Protein AF-A0A7R9QU55-F1 (afdb_monomer_lite)

Sequence (111 aa):
MSANEIVHTIVVCHGIKTEKELADYFKFMTESMTAMMPVVDHMIESETNPGMKSALKKAKKHIEDLIKKKAELQKQCKDHKKSLQECCKMAEDMRTEMQQAFANEINNHKH

Foldseek 3Di:
DDPVVVLVCCCVVVVPDDPVSVVVVVVVVLVVLVVCLVVLVVVLVPDPDPVVNVVSVVVSVVSVVVSVVVVVVVVVVVVVVVVVVVVVVVVVVVVVVVVVVVVVVVVVVVD

Organism: NCBI:txid334625

Structure (mmCIF, N/CA/C/O backbone):
data_AF-A0A7R9QU55-F1
#
_entry.id   AF-A0A7R9QU55-F1
#
loop_
_atom_site.group_PDB
_atom_site.id
_atom_site.type_symbol
_atom_site.label_atom_id
_atom_site.label_alt_id
_atom_site.label_comp_id
_atom_site.label_asym_id
_atom_site.label_entity_id
_atom_site.label_seq_id
_atom_site.pdbx_PDB_ins_code
_atom_site.Cartn_x
_atom_site.Cartn_y
_atom_site.Cartn_z
_atom_site.occupancy
_atom_site.B_iso_or_equiv
_atom_site.auth_seq_id
_atom_site.auth_comp_id
_atom_site.auth_asym_id
_atom_site.auth_atom_id
_atom_site.pdbx_PDB_model_num
ATOM 1 N N . MET A 1 1 ? -3.929 16.980 -10.795 1.00 64.25 1 MET A N 1
ATOM 2 C CA . MET A 1 1 ? -4.909 16.028 -10.244 1.00 64.25 1 MET A CA 1
ATOM 3 C C . MET A 1 1 ? -4.630 15.817 -8.771 1.00 64.25 1 MET A C 1
ATOM 5 O O . MET A 1 1 ? -3.503 15.495 -8.408 1.00 64.25 1 MET A O 1
ATOM 9 N N . SER A 1 2 ? -5.635 16.045 -7.938 1.00 83.31 2 SER A N 1
ATOM 10 C CA . SER A 1 2 ? -5.642 15.726 -6.515 1.00 83.31 2 SER A CA 1
ATOM 11 C C . SER A 1 2 ? -5.834 14.221 -6.286 1.00 83.31 2 SER A C 1
ATOM 13 O O . SER A 1 2 ? -6.297 13.494 -7.168 1.00 83.31 2 SER A O 1
ATOM 15 N N . ALA A 1 3 ? -5.509 13.745 -5.081 1.00 75.19 3 ALA A N 1
ATOM 16 C CA . ALA A 1 3 ? -5.741 12.351 -4.696 1.00 75.19 3 ALA A CA 1
ATOM 17 C C . ALA A 1 3 ? -7.227 11.954 -4.808 1.00 75.19 3 ALA A C 1
ATOM 19 O O . ALA A 1 3 ? -7.532 10.850 -5.252 1.00 75.19 3 ALA A O 1
ATOM 20 N N . ASN A 1 4 ? -8.146 12.874 -4.491 1.00 77.31 4 ASN A N 1
ATOM 21 C CA . ASN A 1 4 ? -9.587 12.637 -4.609 1.00 77.31 4 ASN A CA 1
ATOM 22 C C . ASN A 1 4 ? -10.036 12.452 -6.061 1.00 77.31 4 ASN A C 1
ATOM 24 O O . ASN A 1 4 ? -10.836 11.565 -6.333 1.00 77.31 4 ASN A O 1
ATOM 28 N N . GLU A 1 5 ? -9.500 13.234 -7.000 1.00 84.12 5 GLU A N 1
ATOM 29 C CA . GLU A 1 5 ? -9.826 13.088 -8.427 1.00 84.12 5 GLU A CA 1
ATOM 30 C C . GLU A 1 5 ? -9.336 11.744 -8.985 1.00 84.12 5 GLU A C 1
ATOM 32 O O . GLU A 1 5 ? -10.033 11.103 -9.774 1.00 84.12 5 GLU A O 1
ATOM 37 N N . ILE A 1 6 ? -8.166 11.278 -8.535 1.00 79.31 6 ILE A N 1
ATOM 38 C CA . ILE A 1 6 ? -7.613 9.969 -8.914 1.00 79.31 6 ILE A CA 1
ATOM 39 C C . ILE A 1 6 ? -8.499 8.839 -8.388 1.00 79.31 6 ILE A C 1
ATOM 41 O O . ILE A 1 6 ? -8.893 7.963 -9.155 1.00 79.31 6 ILE A O 1
ATOM 45 N N . VAL A 1 7 ? -8.832 8.861 -7.094 1.00 81.06 7 VAL A N 1
ATOM 46 C CA . VAL A 1 7 ? -9.671 7.824 -6.476 1.00 81.06 7 VAL A CA 1
ATOM 47 C C . VAL A 1 7 ? -11.059 7.808 -7.108 1.00 81.06 7 VAL A C 1
ATOM 49 O O . VAL A 1 7 ? -11.547 6.736 -7.450 1.00 81.06 7 VAL A O 1
ATOM 52 N N . HIS A 1 8 ? -11.660 8.976 -7.343 1.00 83.69 8 HIS A N 1
ATOM 53 C CA . HIS A 1 8 ? -12.957 9.077 -8.008 1.00 83.69 8 HIS A CA 1
ATOM 54 C C . HIS A 1 8 ? -12.919 8.472 -9.416 1.00 83.69 8 HIS A C 1
ATOM 56 O O . HIS A 1 8 ? -13.777 7.664 -9.762 1.00 83.69 8 HIS A O 1
ATOM 62 N N . THR A 1 9 ? -11.892 8.796 -10.207 1.00 85.69 9 THR A N 1
ATOM 63 C CA . THR A 1 9 ? -11.715 8.229 -11.552 1.00 85.69 9 THR A CA 1
ATOM 64 C C . THR A 1 9 ? -11.572 6.709 -11.496 1.00 85.69 9 THR A C 1
ATOM 66 O O . THR A 1 9 ? -12.230 6.001 -12.249 1.00 85.69 9 THR A O 1
ATOM 69 N N . ILE A 1 10 ? -10.761 6.183 -10.573 1.00 82.44 10 ILE A N 1
ATOM 70 C CA . ILE A 1 10 ? -10.574 4.736 -10.403 1.00 82.44 10 ILE A CA 1
ATOM 71 C C . ILE A 1 10 ? -11.899 4.053 -10.049 1.00 82.44 10 ILE A C 1
ATOM 73 O O . ILE A 1 10 ? -12.242 3.051 -10.675 1.00 82.44 10 ILE A O 1
ATOM 77 N N . VAL A 1 11 ? -12.641 4.611 -9.088 1.00 86.12 11 VAL A N 1
ATOM 78 C CA . VAL A 1 11 ? -13.920 4.070 -8.614 1.00 86.12 11 VAL A CA 1
ATOM 79 C C . VAL A 1 11 ? -14.950 4.015 -9.739 1.00 86.12 11 VAL A C 1
ATOM 81 O O . VAL A 1 11 ? -15.566 2.972 -9.953 1.00 86.12 11 VAL A O 1
ATOM 84 N N . VAL A 1 12 ? -15.084 5.106 -10.498 1.00 86.38 12 VAL A N 1
ATOM 85 C CA . VAL A 1 12 ? -16.038 5.208 -11.608 1.00 86.38 12 VAL A CA 1
ATOM 86 C C . VAL A 1 12 ? -15.639 4.303 -12.774 1.00 86.38 12 VAL A C 1
ATOM 88 O O . VAL A 1 12 ? -16.465 3.528 -13.249 1.00 86.38 12 VAL A O 1
ATOM 91 N N . CYS A 1 13 ? -14.383 4.353 -13.224 1.00 87.38 13 CYS A N 1
ATOM 92 C CA . CYS A 1 13 ? -13.940 3.604 -14.404 1.00 87.38 13 CYS A CA 1
ATOM 93 C C . CYS A 1 13 ? -13.927 2.085 -14.194 1.00 87.38 13 CYS A C 1
ATOM 95 O O . CYS A 1 13 ? -14.154 1.347 -15.149 1.00 87.38 13 CYS A O 1
ATOM 97 N N . HIS A 1 14 ? -13.668 1.612 -12.972 1.00 84.75 14 HIS A N 1
ATOM 98 C CA . HIS A 1 14 ? -13.556 0.179 -12.674 1.00 84.75 14 HIS A CA 1
ATOM 99 C C . HIS A 1 14 ? -14.782 -0.384 -11.947 1.00 84.75 14 HIS A C 1
ATOM 101 O O . HIS A 1 14 ? -14.774 -1.547 -11.551 1.00 84.75 14 HIS A O 1
ATOM 107 N N . GLY A 1 15 ? -15.834 0.424 -11.763 1.00 88.19 15 GLY A N 1
ATOM 108 C CA . GLY A 1 15 ? -17.077 -0.008 -11.125 1.00 88.19 15 GLY A CA 1
ATOM 109 C C . GLY A 1 15 ? -16.889 -0.511 -9.692 1.00 88.19 15 GLY A C 1
ATOM 110 O O . GLY A 1 15 ? -17.597 -1.426 -9.277 1.00 88.19 15 GLY A O 1
ATOM 111 N N . ILE A 1 16 ? -15.932 0.059 -8.954 1.00 88.06 16 ILE A N 1
ATOM 112 C CA . ILE A 1 16 ? -15.624 -0.312 -7.568 1.00 88.06 16 ILE A CA 1
ATOM 113 C C . ILE A 1 16 ? -16.739 0.216 -6.666 1.00 88.06 16 ILE A C 1
ATOM 115 O O . ILE A 1 16 ? -17.078 1.396 -6.718 1.00 88.06 16 ILE A O 1
ATOM 119 N N . LYS A 1 17 ? -17.318 -0.643 -5.828 1.00 87.75 17 LYS A N 1
ATOM 120 C CA . LYS A 1 17 ? -18.484 -0.312 -4.993 1.00 87.75 17 LYS A CA 1
ATOM 121 C C . LYS A 1 17 ? -18.168 -0.334 -3.505 1.00 87.75 17 LYS A C 1
ATOM 123 O O . LYS A 1 17 ? -18.940 0.196 -2.712 1.00 87.75 17 LYS A O 1
ATOM 128 N N . THR A 1 18 ? -17.053 -0.947 -3.118 1.00 85.25 18 THR A N 1
ATOM 129 C CA . THR A 1 18 ? -16.683 -1.148 -1.716 1.00 85.25 18 THR A CA 1
ATOM 130 C C . THR A 1 18 ? -15.228 -0.777 -1.440 1.00 85.25 18 THR A C 1
ATOM 132 O O . THR A 1 18 ? -14.363 -0.846 -2.314 1.00 85.25 18 THR A O 1
ATOM 135 N N . GLU A 1 19 ? -14.928 -0.442 -0.182 1.00 80.56 19 GLU A N 1
ATOM 136 C CA . GLU A 1 19 ? -13.549 -0.214 0.272 1.00 80.56 19 GLU A CA 1
ATOM 137 C C . GLU A 1 19 ? -12.665 -1.455 0.091 1.00 80.56 19 GLU A C 1
ATOM 139 O O . GLU A 1 19 ? -11.477 -1.336 -0.212 1.00 80.56 19 GLU A O 1
ATOM 144 N N . LYS A 1 20 ? -13.245 -2.654 0.240 1.00 86.25 20 LYS A N 1
ATOM 145 C CA . LYS A 1 20 ? -12.539 -3.921 0.027 1.00 86.25 20 LYS A CA 1
ATOM 146 C C . LYS A 1 20 ? -12.114 -4.076 -1.433 1.00 86.25 20 LYS A C 1
ATOM 148 O O . LYS A 1 20 ? -10.947 -4.344 -1.687 1.00 86.25 20 LYS A O 1
ATOM 153 N N . GLU A 1 21 ? -13.026 -3.851 -2.376 1.00 86.19 21 GLU A N 1
ATOM 154 C CA . GLU A 1 21 ? -12.714 -3.891 -3.811 1.00 86.19 21 GLU A CA 1
ATOM 155 C C . GLU A 1 21 ? -11.662 -2.842 -4.191 1.00 86.19 21 GLU A C 1
ATOM 157 O O . GLU A 1 21 ? -10.765 -3.129 -4.980 1.00 86.19 21 GLU A O 1
ATOM 162 N N . LEU A 1 22 ? -11.711 -1.647 -3.589 1.00 84.75 22 LEU A N 1
ATOM 163 C CA . LEU A 1 22 ? -10.688 -0.621 -3.794 1.00 84.75 22 LEU A CA 1
ATOM 164 C C . LEU A 1 22 ? -9.311 -1.079 -3.287 1.00 84.75 22 LEU A C 1
ATOM 166 O O . LEU A 1 22 ? -8.297 -0.893 -3.964 1.00 84.75 22 LEU A O 1
ATOM 170 N N . ALA A 1 23 ? -9.263 -1.698 -2.106 1.00 84.44 23 ALA A N 1
ATOM 171 C CA . ALA A 1 23 ? -8.035 -2.245 -1.542 1.00 84.44 23 ALA A CA 1
ATOM 172 C C . ALA A 1 23 ? -7.473 -3.399 -2.390 1.00 84.44 23 ALA A C 1
ATOM 174 O O . ALA A 1 23 ? -6.265 -3.433 -2.651 1.00 84.44 23 ALA A O 1
ATOM 175 N N . ASP A 1 24 ? -8.338 -4.303 -2.853 1.00 88.94 24 ASP A N 1
ATOM 176 C CA . ASP A 1 24 ? -7.982 -5.424 -3.725 1.00 88.94 24 ASP A CA 1
ATOM 177 C C . ASP A 1 24 ? -7.473 -4.924 -5.087 1.00 88.94 24 ASP A C 1
ATOM 179 O O . ASP A 1 24 ? -6.446 -5.404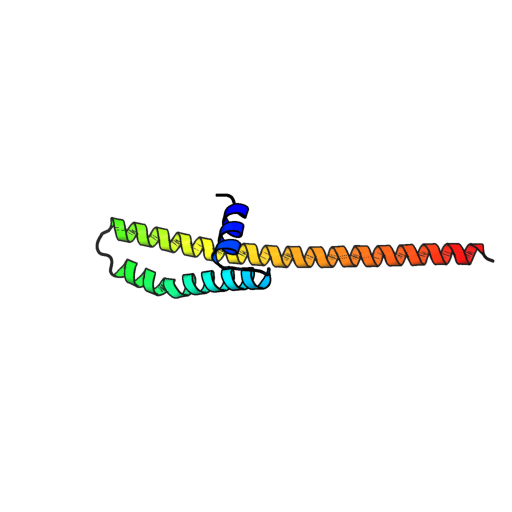 -5.568 1.00 88.94 24 ASP A O 1
ATOM 183 N N . TYR A 1 25 ? -8.089 -3.885 -5.660 1.00 88.75 25 TYR A N 1
ATOM 184 C CA . TYR A 1 25 ? -7.606 -3.227 -6.877 1.00 88.75 25 TYR A CA 1
ATOM 185 C C . TYR A 1 25 ? -6.194 -2.654 -6.695 1.00 88.75 25 TYR A C 1
ATOM 187 O O . TYR A 1 25 ? -5.289 -2.930 -7.486 1.00 88.75 25 TYR A O 1
ATOM 195 N N . PHE A 1 26 ? -5.949 -1.897 -5.619 1.00 85.81 26 PHE A N 1
ATOM 196 C CA . PHE A 1 26 ? -4.609 -1.371 -5.350 1.00 85.81 26 PHE A CA 1
ATOM 197 C C . PHE A 1 26 ? -3.587 -2.479 -5.086 1.00 85.81 26 PHE A C 1
ATOM 199 O O . PHE A 1 26 ? -2.410 -2.321 -5.423 1.00 85.81 26 PHE A O 1
ATOM 206 N N . LYS A 1 27 ? -3.993 -3.587 -4.456 1.00 89.44 27 LYS A N 1
ATOM 207 C CA . LYS A 1 27 ? -3.149 -4.774 -4.281 1.00 89.44 27 LYS A CA 1
ATOM 208 C C . LYS A 1 27 ? -2.766 -5.365 -5.638 1.00 89.44 27 LYS A C 1
ATOM 210 O O . LYS A 1 27 ? -1.570 -5.443 -5.915 1.00 89.44 27 LYS A O 1
ATOM 215 N N . PHE A 1 28 ? -3.749 -5.645 -6.491 1.00 90.81 28 PHE A N 1
ATOM 216 C CA . PHE A 1 28 ? -3.548 -6.155 -7.846 1.00 90.81 28 PHE A CA 1
ATOM 217 C C . PHE A 1 28 ? -2.604 -5.270 -8.670 1.00 90.81 28 PHE A C 1
ATOM 219 O O . PHE A 1 28 ? -1.655 -5.773 -9.270 1.00 90.81 28 PHE A O 1
ATOM 226 N N . MET A 1 29 ? -2.802 -3.947 -8.652 1.00 88.75 29 MET A N 1
ATOM 227 C CA . MET A 1 29 ? -1.941 -3.005 -9.377 1.00 88.75 29 MET A CA 1
ATOM 228 C C . MET A 1 29 ? -0.479 -3.100 -8.928 1.00 88.75 29 MET A C 1
ATOM 230 O O . MET A 1 29 ? 0.430 -3.132 -9.752 1.00 88.75 29 MET A O 1
ATOM 234 N N . THR A 1 30 ? -0.228 -3.187 -7.622 1.00 89.94 30 THR A N 1
ATOM 235 C CA . THR A 1 30 ? 1.140 -3.293 -7.092 1.00 89.94 30 THR A CA 1
ATOM 236 C C . THR A 1 30 ? 1.787 -4.636 -7.379 1.00 89.94 30 THR A C 1
ATOM 238 O O . THR A 1 30 ? 2.975 -4.668 -7.697 1.00 89.94 30 THR A O 1
ATOM 241 N N . GLU A 1 31 ? 1.035 -5.729 -7.289 1.00 92.31 31 GLU A N 1
ATOM 242 C CA . GLU A 1 31 ? 1.536 -7.062 -7.633 1.00 92.31 31 GLU A CA 1
ATOM 243 C C . GLU A 1 31 ? 1.874 -7.134 -9.122 1.00 92.31 31 GLU A C 1
ATOM 245 O O . GLU A 1 31 ? 2.963 -7.576 -9.478 1.00 92.31 31 GLU A O 1
ATOM 250 N N . SER A 1 32 ? 1.011 -6.581 -9.978 1.00 91.62 32 SER A N 1
ATOM 251 C CA . SER A 1 32 ? 1.245 -6.488 -11.422 1.00 91.62 32 SER A CA 1
ATOM 252 C C . SER A 1 32 ? 2.489 -5.658 -11.748 1.00 91.62 32 SER A C 1
ATOM 254 O O . SER A 1 32 ? 3.337 -6.094 -12.523 1.00 91.62 32 SER A O 1
ATOM 256 N N . MET A 1 33 ? 2.653 -4.483 -11.125 1.00 91.12 33 MET A N 1
ATOM 257 C CA . MET A 1 33 ? 3.851 -3.651 -11.314 1.00 91.12 33 MET A CA 1
ATOM 258 C C . MET A 1 33 ? 5.120 -4.366 -10.842 1.00 91.12 33 MET A C 1
ATOM 260 O O . MET A 1 33 ? 6.122 -4.3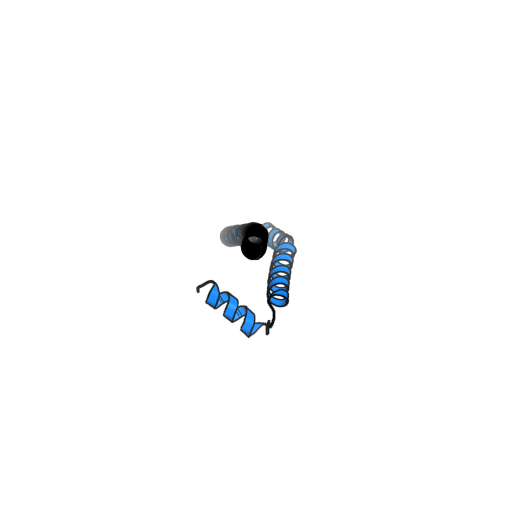52 -11.549 1.00 91.12 33 MET A O 1
ATOM 264 N N . THR A 1 34 ? 5.067 -5.032 -9.686 1.00 92.75 34 THR A N 1
ATOM 265 C CA . THR A 1 34 ? 6.190 -5.826 -9.162 1.00 92.75 34 THR A CA 1
ATOM 266 C C . THR A 1 34 ? 6.557 -6.964 -10.116 1.00 92.75 34 THR A C 1
ATOM 268 O O . THR A 1 34 ? 7.731 -7.151 -10.425 1.00 92.75 34 THR A O 1
ATOM 271 N N . ALA A 1 35 ? 5.561 -7.687 -10.634 1.00 94.56 35 ALA A N 1
ATOM 272 C CA . ALA A 1 35 ? 5.760 -8.803 -11.554 1.00 94.56 35 ALA A CA 1
ATOM 273 C C . ALA A 1 35 ? 6.351 -8.374 -12.907 1.00 94.56 35 ALA A C 1
ATOM 275 O O . ALA A 1 35 ? 7.037 -9.164 -13.550 1.00 94.56 35 ALA A O 1
ATOM 276 N N . MET A 1 36 ? 6.128 -7.126 -13.332 1.00 93.69 36 MET A N 1
ATOM 277 C CA . MET A 1 36 ? 6.720 -6.578 -14.556 1.00 93.69 36 MET A CA 1
ATOM 278 C C . MET A 1 36 ? 8.179 -6.125 -14.389 1.00 93.69 36 MET A C 1
ATOM 280 O O . MET A 1 36 ? 8.850 -5.917 -15.398 1.00 93.69 36 MET A O 1
ATOM 284 N N . MET A 1 37 ? 8.706 -5.988 -13.164 1.00 94.06 37 MET A N 1
ATOM 285 C CA . MET A 1 37 ? 10.079 -5.498 -12.945 1.00 94.06 37 MET A CA 1
ATOM 286 C C . MET A 1 37 ? 11.158 -6.306 -13.691 1.00 94.06 37 MET A C 1
ATOM 288 O O . MET A 1 37 ? 11.994 -5.674 -14.334 1.00 94.06 37 MET A O 1
ATOM 292 N N . PRO A 1 38 ? 11.129 -7.655 -13.722 1.00 95.62 38 PRO A N 1
ATOM 293 C CA . PRO A 1 38 ? 12.107 -8.432 -14.488 1.00 95.62 38 PRO A CA 1
ATOM 294 C C . PRO A 1 38 ? 12.030 -8.187 -16.002 1.00 95.62 38 PRO A C 1
ATOM 296 O O . PRO A 1 38 ? 13.049 -8.210 -16.688 1.00 95.62 38 PRO A O 1
ATOM 299 N N . VAL A 1 39 ? 10.832 -7.917 -16.536 1.00 95.25 39 VAL A N 1
ATOM 300 C CA . VAL A 1 39 ? 10.658 -7.561 -17.955 1.00 95.25 39 VAL A CA 1
ATOM 301 C C . VAL A 1 39 ? 11.302 -6.206 -18.231 1.00 95.25 39 VAL A C 1
ATOM 303 O O . VAL A 1 39 ? 12.029 -6.056 -19.208 1.00 95.25 39 VAL A O 1
ATOM 306 N N . VAL A 1 40 ? 11.090 -5.233 -17.342 1.00 94.75 40 VAL A N 1
ATOM 307 C CA . VAL A 1 40 ? 11.727 -3.912 -17.430 1.00 94.75 40 VAL A CA 1
ATOM 308 C C . VAL A 1 40 ? 13.250 -4.027 -17.336 1.00 94.75 40 VAL A C 1
ATOM 310 O O . VAL A 1 40 ? 13.951 -3.343 -18.079 1.00 94.75 40 VAL A O 1
ATOM 313 N N . ASP A 1 41 ? 13.770 -4.911 -16.485 1.00 96.75 41 ASP A N 1
ATOM 314 C CA . ASP A 1 41 ? 15.206 -5.191 -16.405 1.00 96.75 41 ASP A CA 1
ATOM 315 C C . ASP A 1 41 ? 15.759 -5.733 -17.718 1.00 96.75 41 ASP A C 1
ATOM 317 O O . ASP A 1 41 ? 16.722 -5.180 -18.252 1.00 96.75 41 ASP A O 1
ATOM 321 N N . HIS A 1 42 ? 15.084 -6.718 -18.308 1.00 97.06 42 HIS A N 1
ATOM 322 C CA . HIS A 1 42 ? 15.466 -7.241 -19.614 1.00 97.06 42 HIS A CA 1
ATOM 323 C C . HIS A 1 42 ? 15.421 -6.166 -20.716 1.00 97.06 42 HIS A C 1
ATOM 325 O O . HIS A 1 42 ? 16.322 -6.088 -21.556 1.00 97.06 42 HIS A O 1
ATOM 331 N N . MET A 1 43 ? 14.410 -5.289 -20.705 1.00 96.06 43 MET A N 1
ATOM 332 C CA . MET A 1 43 ? 14.322 -4.157 -21.636 1.00 96.06 43 MET A CA 1
ATOM 333 C C . MET A 1 43 ? 15.487 -3.176 -21.452 1.00 96.06 43 MET A C 1
ATOM 335 O O . MET A 1 43 ? 16.066 -2.711 -22.428 1.00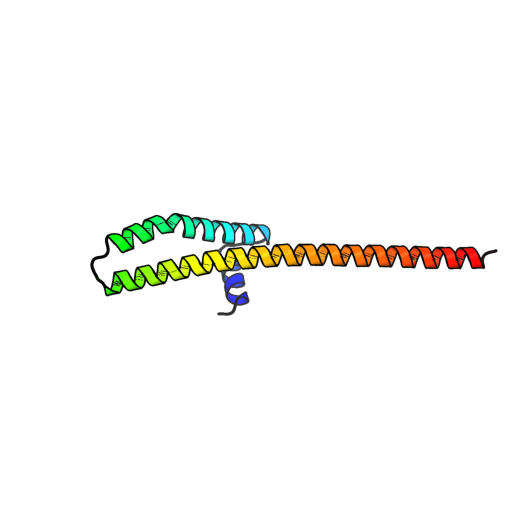 96.06 43 MET A O 1
ATOM 339 N N . ILE A 1 44 ? 15.874 -2.871 -20.211 1.00 97.19 44 ILE A N 1
ATOM 340 C CA . ILE A 1 44 ? 17.018 -1.994 -19.923 1.00 97.19 44 ILE A CA 1
ATOM 341 C C . ILE A 1 44 ? 18.327 -2.624 -20.409 1.00 97.19 44 ILE A C 1
ATOM 343 O O . ILE A 1 44 ? 19.192 -1.920 -20.940 1.00 97.19 44 ILE A O 1
ATOM 347 N N . GLU A 1 45 ? 18.507 -3.924 -20.191 1.00 97.31 45 GLU A N 1
ATOM 348 C CA . GLU A 1 45 ? 19.707 -4.658 -20.591 1.00 97.31 45 GLU A CA 1
ATOM 349 C C . GLU A 1 45 ? 19.869 -4.690 -22.110 1.00 97.31 45 GLU A C 1
ATOM 351 O O . GLU A 1 45 ? 20.944 -4.337 -22.603 1.00 97.31 45 GLU A O 1
ATOM 356 N N . SER A 1 46 ? 18.792 -5.021 -22.827 1.00 97.00 46 SER A N 1
ATOM 357 C CA . SER A 1 46 ? 18.751 -5.120 -24.292 1.00 97.00 46 SER A CA 1
ATOM 358 C C . SER A 1 46 ? 18.740 -3.770 -25.020 1.00 97.00 46 SER A C 1
ATOM 360 O O . SER A 1 46 ? 19.091 -3.715 -26.198 1.00 97.00 46 SER A O 1
ATOM 362 N N . GLU A 1 47 ? 18.401 -2.669 -24.341 1.00 97.62 47 GLU A N 1
ATOM 363 C CA . GLU A 1 47 ? 18.407 -1.332 -24.937 1.00 97.62 47 GLU A CA 1
ATOM 364 C C . GLU A 1 47 ? 19.834 -0.844 -25.246 1.00 97.62 47 GLU A C 1
ATOM 366 O O . GLU A 1 47 ? 20.708 -0.770 -24.366 1.00 97.62 47 GLU A O 1
ATOM 371 N N . THR A 1 48 ? 20.042 -0.458 -26.506 1.00 97.12 48 THR A N 1
ATOM 372 C CA . THR A 1 48 ? 21.329 -0.013 -27.059 1.00 97.12 48 THR A CA 1
ATOM 373 C C . THR A 1 48 ? 21.412 1.508 -27.175 1.00 97.12 48 THR A C 1
ATOM 375 O O . THR A 1 48 ? 22.510 2.062 -27.129 1.00 97.12 48 THR A O 1
ATOM 378 N N . ASN A 1 49 ? 20.275 2.209 -27.243 1.00 98.06 49 ASN A N 1
ATOM 379 C CA . ASN A 1 49 ? 20.216 3.663 -27.224 1.00 98.06 49 ASN A CA 1
ATOM 380 C C . ASN A 1 49 ? 20.445 4.197 -25.791 1.00 98.06 49 ASN A C 1
ATOM 382 O O . ASN A 1 49 ? 19.622 3.961 -24.899 1.00 98.06 49 ASN A O 1
ATOM 386 N N . PRO A 1 50 ? 21.513 4.980 -25.532 1.00 95.38 50 PRO A N 1
ATOM 387 C CA . PRO A 1 50 ? 21.831 5.453 -24.181 1.00 95.38 50 PRO A CA 1
ATOM 388 C C . PRO A 1 50 ? 20.745 6.335 -23.547 1.00 95.38 50 PRO A C 1
ATOM 390 O O . PRO A 1 50 ? 20.530 6.285 -22.332 1.00 95.38 50 PRO A O 1
ATOM 393 N N . GLY A 1 51 ? 20.048 7.137 -24.359 1.00 97.69 51 GLY A N 1
ATOM 394 C CA . GLY A 1 51 ? 18.967 8.011 -23.908 1.00 97.69 51 GLY A CA 1
ATOM 395 C C . GLY A 1 51 ? 17.749 7.215 -23.447 1.00 97.69 51 GLY A C 1
ATOM 396 O O . GLY A 1 51 ? 17.266 7.419 -22.332 1.00 97.69 51 GLY A O 1
ATOM 397 N N . MET A 1 52 ? 17.309 6.251 -24.261 1.00 96.88 52 MET A N 1
ATOM 398 C CA . MET A 1 52 ? 16.210 5.340 -23.916 1.00 96.88 52 MET A CA 1
ATOM 399 C C . MET A 1 52 ? 16.560 4.482 -22.699 1.00 96.88 52 MET A C 1
ATOM 401 O O . MET A 1 52 ? 15.771 4.401 -21.759 1.00 96.88 52 MET A O 1
ATOM 405 N N . LYS A 1 53 ? 17.786 3.948 -22.633 1.00 97.88 53 LYS A N 1
ATOM 406 C CA . LYS A 1 53 ? 18.262 3.167 -21.482 1.00 97.88 53 LYS A CA 1
ATOM 407 C C . LYS A 1 53 ? 18.205 3.971 -20.181 1.00 97.88 53 LYS A C 1
ATOM 409 O O . LYS A 1 53 ? 17.784 3.462 -19.143 1.00 97.88 53 LYS A O 1
ATOM 414 N N . SER A 1 54 ? 18.606 5.243 -20.226 1.00 97.25 54 SER A N 1
ATOM 415 C CA . SER A 1 54 ? 18.524 6.156 -19.079 1.00 97.25 54 SER A CA 1
ATOM 416 C C . SER A 1 54 ? 17.076 6.447 -18.678 1.00 97.25 54 SER A C 1
ATOM 418 O O . SER A 1 54 ? 16.747 6.422 -17.490 1.00 97.25 54 SER A O 1
ATOM 420 N N . ALA A 1 55 ? 16.193 6.669 -19.655 1.00 96.31 55 ALA A N 1
ATOM 421 C CA . ALA A 1 55 ? 14.770 6.878 -19.407 1.00 96.31 55 ALA A CA 1
ATOM 422 C C . ALA A 1 55 ? 14.115 5.652 -18.747 1.00 96.31 55 ALA A C 1
ATOM 424 O O . ALA A 1 55 ? 13.433 5.805 -17.734 1.00 96.31 55 ALA A O 1
ATOM 425 N N . LEU A 1 56 ? 14.395 4.441 -19.242 1.00 96.62 56 LEU A N 1
ATOM 426 C CA . LEU A 1 56 ? 13.889 3.190 -18.668 1.00 96.62 56 LEU A CA 1
ATOM 427 C C . LEU A 1 56 ? 14.380 2.978 -17.228 1.00 96.62 56 LEU A C 1
ATOM 429 O O . LEU A 1 56 ? 13.579 2.664 -16.351 1.00 96.62 56 LEU A O 1
ATOM 433 N N . LYS A 1 57 ? 15.663 3.238 -16.938 1.00 97.31 57 LYS A N 1
ATOM 434 C CA . LYS A 1 57 ? 16.200 3.175 -15.564 1.00 97.31 57 LYS A CA 1
ATOM 435 C C . LYS A 1 57 ? 15.503 4.152 -14.614 1.00 97.31 57 LYS A C 1
ATOM 437 O O . LYS A 1 57 ? 15.204 3.795 -13.476 1.00 97.31 57 LYS A O 1
ATOM 442 N N . LYS A 1 58 ? 15.237 5.383 -15.066 1.00 97.38 58 LYS A N 1
ATOM 443 C CA . LYS A 1 58 ? 14.503 6.382 -14.271 1.00 97.38 58 LYS A CA 1
ATOM 444 C C . LYS A 1 58 ? 13.062 5.945 -14.016 1.00 97.38 58 LYS A C 1
ATOM 446 O O . LYS A 1 58 ? 12.599 6.058 -12.886 1.00 97.38 58 LYS A O 1
ATOM 451 N N . ALA A 1 59 ? 12.382 5.428 -15.038 1.00 93.88 59 ALA A N 1
ATOM 452 C CA . ALA A 1 59 ? 11.024 4.909 -14.909 1.00 93.88 59 ALA A CA 1
ATOM 453 C C . ALA A 1 59 ? 10.964 3.731 -13.926 1.00 93.88 59 ALA A C 1
ATOM 455 O O . ALA A 1 59 ? 10.132 3.744 -13.021 1.00 93.88 59 ALA A O 1
ATOM 456 N N . LYS A 1 60 ? 11.895 2.771 -14.034 1.00 95.69 60 LYS A N 1
ATOM 457 C CA . LYS A 1 60 ? 12.021 1.650 -13.092 1.00 95.69 60 LYS A CA 1
ATOM 458 C C . LYS A 1 60 ? 12.167 2.149 -11.654 1.00 95.69 60 LYS A C 1
ATOM 460 O O . LYS A 1 60 ? 11.361 1.788 -10.802 1.00 95.69 60 LYS A O 1
ATOM 465 N N . LYS A 1 61 ? 13.130 3.043 -11.405 1.00 96.06 61 LYS A N 1
ATOM 466 C CA . LYS A 1 61 ? 13.354 3.620 -10.072 1.00 96.06 61 LYS A CA 1
ATOM 467 C C . LYS A 1 61 ? 12.108 4.320 -9.527 1.00 96.06 61 LYS A C 1
ATOM 469 O O . LYS A 1 61 ? 11.767 4.163 -8.362 1.00 96.06 61 LYS A O 1
ATOM 474 N N . HIS A 1 62 ? 11.402 5.066 -10.375 1.00 93.62 62 HIS A N 1
ATOM 475 C CA . HIS A 1 62 ? 10.168 5.728 -9.965 1.00 93.62 62 HIS A CA 1
ATOM 476 C C . HIS A 1 62 ? 9.088 4.725 -9.532 1.00 93.62 62 HIS A C 1
ATOM 478 O O . HIS A 1 62 ? 8.392 4.959 -8.546 1.00 93.62 62 HIS A O 1
ATOM 484 N N . ILE A 1 63 ? 8.967 3.591 -10.227 1.00 92.12 63 ILE A N 1
ATOM 485 C CA . ILE A 1 63 ? 8.037 2.523 -9.845 1.00 92.12 63 ILE A CA 1
ATOM 486 C C . ILE A 1 63 ? 8.450 1.880 -8.513 1.00 92.12 63 ILE A C 1
ATOM 488 O O . ILE A 1 63 ? 7.596 1.689 -7.648 1.00 92.12 63 ILE A O 1
ATOM 492 N N . GLU A 1 64 ? 9.739 1.599 -8.308 1.00 94.56 64 GLU A N 1
ATOM 493 C CA . GLU A 1 64 ? 10.262 1.076 -7.035 1.00 94.56 64 GLU A CA 1
ATOM 494 C C . GLU A 1 64 ? 9.951 2.020 -5.860 1.00 94.56 64 GLU A C 1
ATOM 496 O O . GLU A 1 64 ? 9.450 1.584 -4.818 1.00 94.56 64 GLU A O 1
ATOM 501 N N . ASP A 1 65 ? 10.165 3.325 -6.049 1.00 94.25 65 ASP A N 1
ATOM 502 C CA . ASP A 1 65 ? 9.861 4.351 -5.049 1.00 94.25 65 ASP A CA 1
ATOM 503 C C . ASP A 1 65 ? 8.355 4.403 -4.728 1.00 94.25 65 ASP A C 1
ATOM 505 O O . ASP A 1 65 ? 7.965 4.511 -3.560 1.00 94.25 65 ASP A O 1
ATOM 509 N N . LEU A 1 66 ? 7.487 4.279 -5.739 1.00 89.31 66 LEU A N 1
ATOM 510 C CA . LEU A 1 66 ? 6.033 4.227 -5.549 1.00 89.31 66 LEU A CA 1
ATOM 511 C C . LEU A 1 66 ? 5.592 2.980 -4.772 1.00 89.31 66 LEU A C 1
ATOM 513 O O . LEU A 1 66 ? 4.748 3.086 -3.878 1.00 89.31 66 LEU A O 1
ATOM 517 N N . ILE A 1 67 ? 6.172 1.814 -5.072 1.00 91.06 67 ILE A N 1
ATOM 518 C CA . ILE A 1 67 ? 5.900 0.563 -4.348 1.00 91.06 67 ILE A CA 1
ATOM 519 C C . ILE A 1 67 ? 6.282 0.721 -2.872 1.00 91.06 67 ILE A C 1
ATOM 521 O O . ILE A 1 67 ? 5.480 0.405 -1.987 1.00 91.06 67 ILE A O 1
ATOM 525 N N . LYS A 1 68 ? 7.469 1.273 -2.593 1.00 91.00 68 LYS A N 1
ATOM 526 C CA . LYS A 1 68 ? 7.932 1.523 -1.224 1.00 91.00 68 LYS A CA 1
ATOM 527 C C . LYS A 1 68 ? 7.011 2.493 -0.485 1.00 91.00 68 LYS A C 1
ATOM 529 O O . LYS A 1 68 ? 6.556 2.191 0.619 1.00 91.00 68 LYS A O 1
ATOM 534 N N . LYS A 1 69 ? 6.667 3.618 -1.115 1.00 88.81 69 LYS A N 1
ATOM 535 C CA . LYS A 1 69 ? 5.774 4.626 -0.530 1.00 88.81 69 LYS A CA 1
ATOM 536 C C . LYS A 1 69 ? 4.386 4.060 -0.227 1.00 88.81 69 LYS A C 1
ATOM 538 O O . LYS A 1 69 ? 3.811 4.372 0.815 1.00 88.81 69 LYS A O 1
ATOM 543 N N . LYS A 1 70 ? 3.846 3.192 -1.092 1.00 87.56 70 LYS A N 1
ATOM 544 C CA . LYS A 1 70 ? 2.588 2.480 -0.818 1.00 87.56 70 LYS A CA 1
ATOM 545 C C . LYS A 1 70 ? 2.701 1.620 0.443 1.00 87.56 70 LYS A C 1
ATOM 547 O O . LYS A 1 70 ? 1.802 1.667 1.279 1.00 87.56 70 LYS A O 1
ATOM 552 N N . ALA A 1 71 ? 3.774 0.840 0.584 1.00 88.44 71 ALA A N 1
ATOM 553 C CA . ALA A 1 71 ? 3.969 -0.024 1.747 1.00 88.44 71 ALA A CA 1
ATOM 554 C C . ALA A 1 71 ? 4.063 0.786 3.055 1.00 88.44 71 ALA A C 1
ATOM 556 O O . ALA A 1 71 ? 3.459 0.414 4.063 1.00 88.44 71 ALA A O 1
ATOM 557 N N . GLU A 1 72 ? 4.756 1.927 3.025 1.00 89.81 72 GLU A N 1
ATOM 558 C CA . GLU A 1 72 ? 4.845 2.858 4.157 1.00 89.81 72 GLU A CA 1
ATOM 559 C C . GLU A 1 72 ? 3.473 3.431 4.538 1.00 89.81 72 GLU A C 1
ATOM 561 O O . GLU A 1 72 ? 3.089 3.378 5.707 1.00 89.81 72 GLU A O 1
ATOM 566 N N . LEU A 1 73 ? 2.694 3.906 3.560 1.00 83.88 73 LEU A N 1
ATOM 567 C CA . LEU A 1 73 ? 1.339 4.414 3.794 1.00 83.88 73 LEU A CA 1
ATOM 568 C C . LEU A 1 73 ? 0.406 3.331 4.347 1.00 83.88 73 LEU A C 1
ATOM 570 O O . LEU A 1 73 ? -0.350 3.584 5.279 1.00 83.88 73 LEU A O 1
ATOM 574 N N . GLN A 1 74 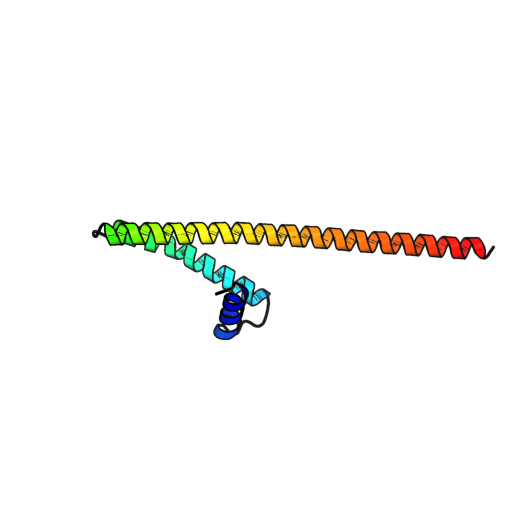? 0.484 2.100 3.832 1.00 85.81 74 GLN A N 1
ATOM 575 C CA . GLN A 1 74 ? -0.297 0.979 4.361 1.00 85.81 74 GLN A CA 1
ATOM 576 C C . GLN A 1 74 ? 0.034 0.686 5.825 1.00 85.81 74 GLN A C 1
ATOM 578 O O . GLN A 1 74 ? -0.870 0.379 6.606 1.00 85.81 74 GLN A O 1
ATOM 583 N N . LYS A 1 75 ? 1.312 0.779 6.205 1.00 87.75 75 LYS A N 1
ATOM 584 C CA . LYS A 1 75 ? 1.730 0.637 7.601 1.00 87.75 75 LYS A CA 1
ATOM 585 C C . LYS A 1 75 ? 1.139 1.757 8.459 1.00 87.75 75 LYS A C 1
ATOM 587 O O . LYS A 1 75 ? 0.471 1.458 9.441 1.00 87.75 75 LYS A O 1
ATOM 592 N N . GLN A 1 76 ? 1.279 3.013 8.034 1.00 80.81 76 GLN A N 1
ATOM 593 C CA . GLN A 1 76 ? 0.708 4.164 8.743 1.00 80.81 76 GLN A CA 1
ATOM 594 C C . GLN A 1 76 ? -0.813 4.043 8.916 1.00 80.81 76 GLN A C 1
ATOM 596 O O . GLN A 1 76 ? -1.331 4.303 9.997 1.00 80.81 76 GLN A O 1
ATOM 601 N N . CYS A 1 77 ? -1.544 3.591 7.892 1.00 85.69 77 CYS A N 1
ATOM 602 C CA . CYS A 1 77 ? -2.985 3.350 8.000 1.00 85.69 77 CYS A CA 1
ATOM 603 C C . CYS A 1 77 ? -3.329 2.273 9.040 1.00 85.69 77 CYS A C 1
ATOM 605 O O . CYS A 1 77 ? -4.298 2.434 9.782 1.00 85.69 77 CYS A O 1
ATOM 607 N N . LYS A 1 78 ? -2.556 1.180 9.112 1.00 87.31 78 LYS A N 1
ATOM 608 C CA . LYS A 1 78 ? -2.751 0.136 10.133 1.00 87.31 78 LYS A CA 1
ATOM 609 C C . LYS A 1 78 ? -2.483 0.670 11.537 1.00 87.31 78 LYS A C 1
ATOM 611 O O . LYS A 1 78 ? -3.279 0.404 12.435 1.00 87.31 78 LYS A O 1
ATOM 616 N N . ASP A 1 79 ? -1.412 1.438 11.700 1.00 89.81 79 ASP A N 1
ATOM 617 C CA . ASP A 1 79 ? -1.027 2.019 12.985 1.00 89.81 79 ASP A CA 1
ATOM 618 C C . ASP A 1 79 ? -2.094 3.017 13.468 1.00 89.81 79 ASP A C 1
ATOM 620 O O . ASP A 1 79 ? -2.605 2.874 14.577 1.00 89.81 79 ASP A O 1
ATOM 624 N N . HIS A 1 80 ? -2.548 3.935 12.605 1.00 84.75 80 HIS A N 1
ATOM 625 C CA . HIS A 1 80 ? -3.638 4.863 12.931 1.00 84.75 80 HIS A CA 1
ATOM 626 C C . HIS A 1 80 ? -4.946 4.146 13.281 1.00 84.75 80 HIS A C 1
ATOM 628 O O . HIS A 1 80 ? -5.626 4.539 14.228 1.00 84.75 80 HIS A O 1
ATOM 634 N N . LYS A 1 81 ? -5.304 3.078 12.553 1.00 89.12 81 LYS A N 1
ATOM 635 C CA . LYS A 1 81 ? -6.496 2.278 12.868 1.00 89.12 81 LYS A CA 1
ATOM 636 C C . LYS A 1 81 ? -6.401 1.664 14.265 1.00 89.12 81 LYS A C 1
ATOM 638 O O . LYS A 1 81 ? -7.392 1.667 14.990 1.00 89.12 81 LYS A O 1
ATOM 643 N N . LYS A 1 82 ? -5.226 1.155 14.642 1.00 92.25 82 LYS A N 1
ATOM 644 C CA . LYS A 1 82 ? -4.990 0.594 15.974 1.00 92.25 82 LYS A CA 1
ATOM 645 C C . LYS A 1 82 ? -5.126 1.666 17.056 1.00 92.25 82 LYS A C 1
ATOM 647 O O . LYS A 1 82 ? -5.869 1.457 18.009 1.00 92.25 82 LYS A O 1
ATOM 652 N N . SER A 1 83 ? -4.490 2.823 16.874 1.00 92.94 83 SER A N 1
ATOM 653 C CA . SER A 1 83 ? -4.611 3.940 17.817 1.00 92.94 83 SER A CA 1
ATOM 654 C C . SER A 1 83 ? -6.060 4.402 17.979 1.00 92.94 83 SER A C 1
ATOM 656 O O . SER A 1 83 ? -6.505 4.637 19.096 1.00 92.94 83 SER A O 1
ATOM 658 N N . LEU A 1 84 ? -6.832 4.461 16.888 1.00 93.56 84 LEU A N 1
ATOM 659 C CA . LEU A 1 84 ? -8.253 4.805 16.957 1.00 93.56 84 LEU A CA 1
ATOM 660 C C . LEU A 1 84 ? -9.052 3.785 17.783 1.00 93.56 84 LEU A C 1
ATOM 662 O O . LEU A 1 84 ? -9.866 4.179 18.612 1.00 93.56 84 LEU A O 1
ATOM 666 N N . GLN A 1 85 ? -8.804 2.486 17.591 1.00 94.12 85 GLN A N 1
ATOM 667 C CA . GLN A 1 85 ? -9.451 1.432 18.379 1.00 94.12 85 GLN A CA 1
ATOM 668 C C . GLN A 1 85 ? -9.116 1.537 19.873 1.00 94.12 85 GLN A C 1
ATOM 670 O O . GLN A 1 85 ? -10.002 1.375 20.710 1.00 94.12 85 GLN A O 1
ATOM 675 N N . GLU A 1 86 ? -7.861 1.837 20.210 1.00 96.75 86 GLU A N 1
ATOM 676 C CA . GLU A 1 86 ? -7.427 2.057 21.594 1.00 96.75 86 GLU A CA 1
ATOM 677 C C . GLU A 1 86 ? -8.127 3.276 22.214 1.00 96.75 86 GLU A C 1
ATOM 679 O O . GLU A 1 86 ? -8.660 3.174 23.318 1.00 96.75 86 GLU A O 1
ATOM 684 N N . CYS A 1 87 ? -8.219 4.395 21.487 1.00 94.75 87 CYS A N 1
ATOM 685 C CA . CYS A 1 87 ? -8.951 5.580 21.939 1.00 94.75 87 CYS A CA 1
ATOM 686 C C . CYS A 1 87 ? -10.444 5.302 22.166 1.00 94.75 87 CYS A C 1
ATOM 688 O O . CYS A 1 87 ? -10.996 5.737 23.175 1.00 94.75 87 CYS A O 1
ATOM 690 N N . CYS A 1 88 ? -11.102 4.571 21.259 1.00 96.00 88 CYS A N 1
ATOM 691 C CA . CYS A 1 88 ? -12.507 4.190 21.4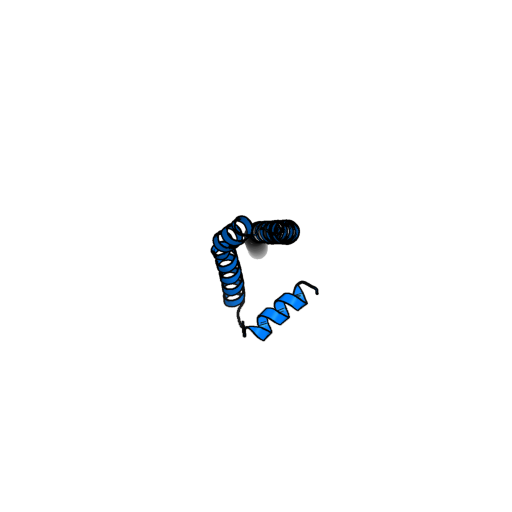28 1.00 96.00 88 CYS A CA 1
ATOM 692 C C . CYS A 1 88 ? -12.715 3.361 22.697 1.00 96.00 88 CYS A C 1
ATOM 694 O O . CYS A 1 88 ? -13.638 3.637 23.458 1.00 96.00 88 CYS A O 1
ATOM 696 N N . LYS A 1 89 ? -11.823 2.399 22.959 1.00 95.94 89 LYS A N 1
ATOM 697 C CA . LYS A 1 89 ? -11.890 1.581 24.169 1.00 95.94 89 LYS A CA 1
ATOM 698 C C . LYS A 1 89 ? -11.740 2.424 25.437 1.00 95.94 89 LYS A C 1
ATOM 700 O O . LYS A 1 89 ? -12.555 2.298 26.340 1.00 95.94 89 LYS A O 1
ATOM 705 N N . MET A 1 90 ? -10.766 3.335 25.478 1.00 96.56 90 MET A N 1
ATOM 706 C CA . MET A 1 90 ? -10.603 4.245 26.621 1.00 96.56 90 MET A CA 1
ATOM 707 C C . MET A 1 90 ? -11.854 5.101 26.855 1.00 96.56 90 MET A C 1
ATOM 709 O O . MET A 1 90 ? -12.271 5.286 27.995 1.00 96.56 90 MET A O 1
ATOM 713 N N . ALA A 1 91 ? -12.480 5.599 25.786 1.00 97.06 91 ALA A N 1
ATOM 714 C CA . ALA A 1 91 ? -13.713 6.374 25.897 1.00 97.06 91 ALA A CA 1
ATOM 715 C C . ALA A 1 91 ? -14.884 5.535 26.446 1.00 97.06 91 ALA A C 1
ATOM 717 O O . ALA A 1 91 ? -15.686 6.032 27.239 1.00 97.06 91 ALA A O 1
ATOM 718 N N . GLU A 1 92 ? -14.985 4.264 26.052 1.00 96.62 92 GLU A N 1
ATOM 719 C CA . GLU A 1 92 ? -15.985 3.330 26.581 1.00 96.62 92 GLU A CA 1
ATOM 720 C C . GLU A 1 92 ? -15.744 2.981 28.054 1.00 96.62 92 GLU A C 1
ATOM 722 O O . GLU A 1 92 ? -16.704 2.960 28.833 1.00 96.62 92 GLU A O 1
ATOM 727 N N . ASP A 1 93 ? -14.485 2.766 28.441 1.00 97.50 93 ASP A N 1
ATOM 728 C CA . ASP A 1 93 ? -14.081 2.489 29.821 1.00 97.50 93 ASP A CA 1
ATOM 729 C C . ASP A 1 93 ? -14.431 3.688 30.722 1.00 97.50 93 ASP A C 1
ATOM 731 O O . ASP A 1 93 ? -15.177 3.537 31.691 1.00 97.50 93 ASP A O 1
ATOM 735 N N . MET A 1 94 ? -14.032 4.906 30.331 1.00 96.56 94 MET A N 1
ATOM 736 C CA . MET A 1 94 ? -14.365 6.141 31.058 1.00 96.56 94 MET A CA 1
ATOM 737 C C . MET A 1 94 ? -15.876 6.343 31.209 1.00 96.56 94 MET A C 1
ATOM 739 O O . MET A 1 94 ? -16.364 6.686 32.286 1.00 96.56 94 MET A O 1
ATOM 743 N N . ARG A 1 95 ? -16.647 6.116 30.138 1.00 97.38 95 ARG A N 1
ATOM 744 C CA . ARG A 1 95 ? -18.112 6.211 30.189 1.00 97.38 95 ARG A CA 1
ATOM 745 C C . ARG A 1 95 ? -18.694 5.235 31.211 1.00 97.38 95 ARG A C 1
ATOM 747 O O . ARG A 1 95 ? -19.626 5.593 31.929 1.00 97.38 95 ARG A O 1
ATOM 754 N N . THR A 1 96 ? -18.159 4.020 31.268 1.00 96.19 96 THR A N 1
ATOM 755 C CA . THR A 1 96 ? -18.612 2.978 32.195 1.00 96.19 96 THR A CA 1
ATOM 756 C C . THR A 1 96 ? -18.297 3.353 33.642 1.00 96.19 96 THR A C 1
ATOM 758 O O . THR A 1 96 ? -19.183 3.272 34.492 1.00 96.19 96 THR A O 1
ATOM 761 N N . GLU A 1 97 ? -17.085 3.836 33.918 1.00 96.69 97 GLU A N 1
ATOM 762 C CA . GLU A 1 97 ? -16.688 4.317 35.248 1.00 96.69 97 GLU A CA 1
ATOM 763 C C . GLU A 1 97 ? -17.575 5.473 35.723 1.00 96.69 97 GLU A C 1
ATOM 765 O O . GLU A 1 97 ? -18.074 5.454 36.849 1.00 96.69 97 GLU A O 1
ATOM 770 N N . MET A 1 98 ? -17.858 6.445 34.849 1.00 96.19 98 MET A N 1
ATOM 771 C CA . MET A 1 98 ? -18.758 7.557 35.168 1.00 96.19 98 MET A CA 1
ATOM 772 C C . MET A 1 98 ? -20.180 7.080 35.487 1.00 96.19 98 MET A C 1
ATOM 774 O O . MET A 1 98 ? -20.798 7.560 36.437 1.00 96.19 98 MET A O 1
ATOM 778 N N . GLN A 1 99 ? -20.707 6.125 34.716 1.00 95.31 99 GLN A N 1
ATOM 779 C CA . GLN A 1 99 ? -22.031 5.550 34.968 1.00 95.31 99 GLN A CA 1
ATOM 780 C C . GLN A 1 99 ? -22.085 4.806 36.307 1.00 95.31 99 GLN A C 1
ATOM 782 O O . GLN A 1 99 ? -23.072 4.930 37.033 1.00 95.31 99 GLN A O 1
ATOM 787 N N . GLN A 1 100 ? -21.028 4.067 36.654 1.00 95.00 100 GLN A N 1
ATOM 788 C CA . GLN A 1 100 ? -20.922 3.375 37.939 1.00 95.00 100 GLN A CA 1
ATOM 789 C C . GLN A 1 100 ? -20.82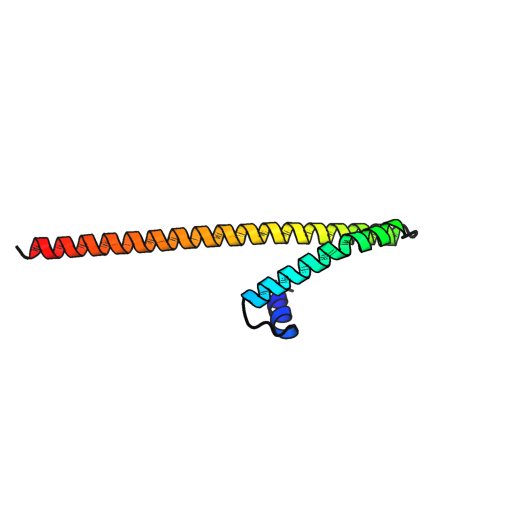8 4.358 39.110 1.00 95.00 100 GLN A C 1
ATOM 791 O O . GLN A 1 100 ? -21.543 4.192 40.097 1.00 95.00 100 GLN A O 1
ATOM 796 N N . ALA A 1 101 ? -20.001 5.401 38.993 1.00 93.94 101 ALA A N 1
ATOM 797 C CA . ALA A 1 101 ? -19.872 6.437 40.015 1.00 93.94 101 ALA A CA 1
ATOM 798 C C . ALA A 1 101 ? -21.220 7.119 40.296 1.00 93.94 101 ALA A C 1
ATOM 800 O O . ALA A 1 101 ? -21.650 7.190 41.447 1.00 93.94 101 ALA A O 1
ATOM 801 N N . PHE A 1 102 ? -21.936 7.515 39.242 1.00 92.50 102 PHE A N 1
ATOM 802 C CA . PHE A 1 102 ? -23.252 8.140 39.365 1.00 92.50 102 PHE A CA 1
ATOM 803 C C . PHE A 1 102 ? -24.301 7.206 39.992 1.00 92.50 102 PHE A C 1
ATOM 805 O O . PHE A 1 102 ? -25.083 7.619 40.848 1.00 92.50 102 PHE A O 1
ATOM 812 N N . ALA A 1 103 ? -24.312 5.925 39.608 1.00 91.69 103 ALA A N 1
ATOM 813 C CA . ALA A 1 103 ? -25.214 4.939 40.203 1.00 91.69 103 ALA A CA 1
ATOM 814 C C . ALA A 1 103 ? -24.943 4.739 41.706 1.00 91.69 103 ALA A C 1
ATOM 816 O O . ALA A 1 103 ? -25.885 4.637 42.496 1.00 91.69 103 ALA A O 1
ATOM 817 N N . ASN A 1 104 ? -23.669 4.722 42.106 1.00 91.56 104 ASN A N 1
ATOM 818 C CA . ASN A 1 104 ? -23.270 4.602 43.507 1.00 91.56 104 ASN A CA 1
ATOM 819 C C . ASN A 1 104 ? -23.696 5.827 44.329 1.00 91.56 104 ASN A C 1
ATOM 821 O O . ASN A 1 104 ? -24.236 5.658 45.421 1.00 91.56 104 ASN A O 1
ATOM 825 N N . GLU A 1 105 ? -23.525 7.044 43.804 1.00 90.50 105 GLU A N 1
ATOM 826 C CA . GLU A 1 105 ? -24.002 8.270 44.462 1.00 90.50 105 GLU A CA 1
ATOM 827 C C . GLU A 1 105 ? -25.521 8.252 44.681 1.00 90.50 105 GLU A C 1
ATOM 829 O O . GLU A 1 105 ? -25.987 8.509 45.791 1.00 90.50 105 GLU A O 1
ATOM 834 N N . ILE A 1 106 ? -26.306 7.871 43.666 1.00 88.25 106 ILE A N 1
ATOM 835 C CA . ILE A 1 106 ? -27.768 7.757 43.800 1.00 88.25 106 ILE A CA 1
ATOM 836 C C . ILE A 1 106 ? -28.155 6.768 44.903 1.00 88.25 106 ILE A C 1
ATOM 838 O O . ILE A 1 106 ? -29.090 7.030 45.659 1.00 88.25 106 ILE A O 1
ATOM 842 N N . ASN A 1 107 ? -27.476 5.624 44.987 1.00 83.56 107 ASN A N 1
ATOM 843 C CA . ASN A 1 107 ? -27.778 4.612 45.997 1.00 83.56 107 ASN A CA 1
ATOM 844 C C . ASN A 1 107 ? -27.412 5.090 47.410 1.00 83.56 107 ASN A C 1
ATOM 846 O O . ASN A 1 107 ? -28.180 4.861 48.341 1.00 83.56 107 ASN A O 1
ATOM 850 N N . ASN A 1 108 ? -26.302 5.817 47.560 1.00 79.62 108 ASN A N 1
ATOM 851 C CA . ASN A 1 108 ? -25.873 6.377 48.844 1.00 79.62 108 ASN A CA 1
ATOM 852 C C . ASN A 1 108 ? -26.804 7.487 49.364 1.00 79.62 108 ASN A C 1
ATOM 854 O O . ASN A 1 108 ? -26.885 7.685 50.570 1.00 79.62 108 ASN A O 1
ATOM 858 N N . HIS A 1 109 ? -27.530 8.187 48.487 1.00 70.00 109 HIS A N 1
ATOM 859 C CA . HIS A 1 109 ? -28.504 9.221 48.867 1.00 70.00 109 HIS A CA 1
ATOM 860 C C . HIS A 1 109 ? -29.935 8.697 49.106 1.00 70.00 109 HIS A C 1
ATOM 862 O O . HIS A 1 109 ? -30.833 9.488 49.396 1.00 70.00 109 HIS A O 1
ATOM 868 N N . LYS A 1 110 ? -30.174 7.386 48.964 1.00 68.62 110 LYS A N 1
ATOM 869 C CA . LYS A 1 110 ? -31.482 6.741 49.203 1.00 68.62 110 LYS A CA 1
ATOM 870 C C . LYS A 1 110 ? -31.611 6.072 50.582 1.00 68.62 110 LYS A C 1
ATOM 872 O O . LYS A 1 110 ? -32.685 5.546 50.877 1.00 68.62 110 LYS A O 1
ATOM 877 N N . HIS A 1 111 ? -30.551 6.083 51.391 1.00 51.44 111 HIS A N 1
ATOM 878 C CA . HIS A 1 111 ? -30.519 5.609 52.780 1.00 51.44 111 HIS A CA 1
ATOM 879 C C . HIS A 1 111 ? -30.471 6.786 53.752 1.00 51.44 111 HIS A C 1
ATOM 881 O O . HIS A 1 111 ? -31.062 6.639 54.844 1.00 51.44 111 HIS A O 1
#

pLDDT: mean 90.07, std 7.54, range [51.44, 98.06]

Radius of gyration: 25.81 Å; chains: 1; bounding box: 53×25×80 Å

Secondary structure (DSSP, 8-state):
--HHHHHHHHHHHTT--SHHHHHHHHHHHHHHHHHHHHHHHHHHHH---HHHHHHHHHHHHHHHHHHHHHHHHHHHHHHHHHHHHHHHHHHHHHHHHHHHHHHHHHHHTT-